Protein 2PWW (pdb70)

Organism: Shouchella clausii (strain KSM-K16) (NCBI:txid66692)

Secondary structure (DSSP, 8-state):
-EE-TTS-TTSS-EEHHHHHHHHHHTT-B--S---SSB--EEEEEETTEEEEEE---EEEES-TT-TT-EEE---EEEE--TTT---SS-----HHHHHHHHHHHHHHHHHH-

B-factor: mean 23.03, std 8.62, range [8.58, 58.45]

Solvent-accessible surface area: 6920 Å² total

Structure (mmCIF, N/CA/C/O backbone):
data_2PWW
#
_entry.id   2PWW
#
_cell.length_a   68.286
_cell.length_b   68.286
_cell.length_c   48.383
_cell.angle_alpha   90.000
_cell.angle_beta   90.000
_cell.angle_gamma   120.000
#
_symmetry.space_group_name_H-M   'P 64'
#
loop_
_entity.id
_entity.type
_entity.pdbx_description
1 polymer 'Uncharacterized protein'
2 non-polymer 1,2-ETHANEDIOL
3 water water
#
loop_
_atom_site.group_PDB
_atom_site.id
_atom_site.type_symbol
_atom_site.label_atom_id
_atom_site.label_alt_id
_atom_site.label_comp_id
_atom_site.label_asym_id
_atom_site.label_entity_id
_atom_site.label_seq_id
_atom_s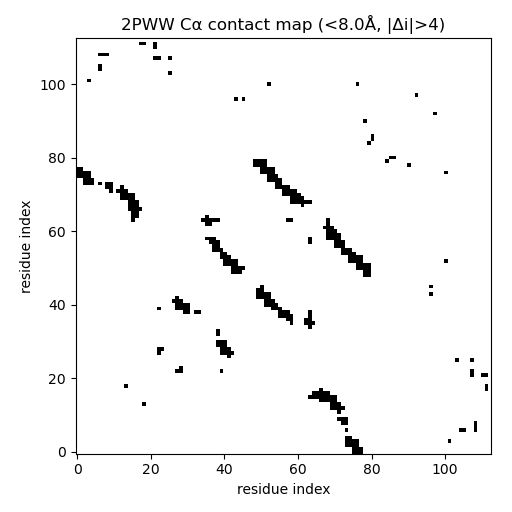ite.pdbx_PDB_ins_code
_atom_site.Cartn_x
_atom_site.Cartn_y
_atom_site.Cartn_z
_atom_site.occupancy
_atom_site.B_iso_or_equiv
_atom_site.auth_seq_id
_atom_site.auth_comp_id
_atom_site.auth_asym_id
_atom_site.auth_atom_id
_atom_site.pdbx_PDB_model_num
ATOM 1 N N . SER A 1 2 ? 41.438 5.368 11.997 1.00 29.70 0 SER A N 1
ATOM 2 C CA . SER A 1 2 ? 41.862 4.892 13.338 1.00 29.16 0 SER A CA 1
ATOM 3 C C . SER A 1 2 ? 43.375 4.884 13.664 1.00 28.69 0 SER A C 1
ATOM 4 O O . SER A 1 2 ? 43.739 4.668 14.823 1.00 29.28 0 SER A O 1
ATOM 7 N N . LEU A 1 3 ? 44.254 5.068 12.674 1.00 26.10 1 LEU A N 1
ATOM 8 C CA . LEU A 1 3 ? 45.610 5.575 12.963 1.00 24.22 1 LEU A CA 1
ATOM 9 C C . LEU A 1 3 ? 45.837 6.797 12.074 1.00 23.11 1 LEU A C 1
ATOM 10 O O . LEU A 1 3 ? 45.750 6.705 10.848 1.00 21.13 1 LEU A O 1
ATOM 15 N N . LYS A 1 4 ? 46.117 7.932 12.708 1.00 21.40 2 LYS A N 1
ATOM 16 C CA . LYS A 1 4 ? 46.316 9.195 11.993 1.00 20.37 2 LYS A CA 1
ATOM 17 C C . LYS A 1 4 ? 47.765 9.364 11.559 1.00 18.43 2 LYS A C 1
ATOM 18 O O . LYS A 1 4 ? 48.679 8.913 12.264 1.00 17.32 2 LYS A O 1
ATOM 24 N N . PHE A 1 5 ? 47.960 10.042 10.420 1.00 15.88 3 PHE A N 1
ATOM 25 C CA . PHE A 1 5 ? 49.268 10.414 9.908 1.00 15.77 3 PHE A CA 1
ATOM 26 C C . PHE A 1 5 ? 49.325 11.940 9.902 1.00 15.87 3 PHE A C 1
ATOM 27 O O . PHE A 1 5 ? 48.996 12.572 8.898 1.00 15.39 3 PHE A O 1
ATOM 35 N N . PRO A 1 6 ? 49.706 12.539 11.044 1.00 16.60 4 PRO A N 1
ATOM 36 C CA . PRO A 1 6 ? 49.630 13.997 11.179 1.00 16.86 4 PRO A CA 1
ATOM 37 C C . PRO A 1 6 ? 50.830 14.793 10.649 1.00 17.95 4 PRO A C 1
ATOM 38 O O . PRO A 1 6 ? 50.810 16.039 10.693 1.00 18.19 4 PRO A O 1
ATOM 42 N N . ASP A 1 7 ? 51.849 14.112 10.145 1.00 18.91 5 ASP A N 1
ATOM 43 C CA . ASP A 1 7 ? 53.091 14.789 9.735 1.00 19.93 5 ASP A CA 1
ATOM 44 C C . ASP A 1 7 ? 53.331 14.874 8.221 1.00 19.43 5 ASP A C 1
ATOM 45 O O . ASP A 1 7 ? 54.470 14.912 7.755 1.00 19.70 5 ASP A O 1
ATOM 50 N N . THR A 1 8 ? 52.262 14.931 7.445 1.00 18.30 6 THR A N 1
ATOM 51 C CA . THR A 1 8 ? 52.423 14.933 6.006 1.00 17.86 6 THR A CA 1
ATOM 52 C C . THR A 1 8 ? 52.555 16.334 5.404 1.00 18.02 6 THR A C 1
ATOM 53 O O . THR A 1 8 ? 53.065 16.487 4.301 1.00 18.98 6 THR A O 1
ATOM 57 N N . GLY A 1 9 ? 52.043 17.329 6.120 1.00 17.86 7 GLY A N 1
ATOM 58 C CA . GLY A 1 9 ? 51.922 18.688 5.615 1.00 17.98 7 GLY A CA 1
ATOM 59 C C . GLY A 1 9 ? 50.897 18.852 4.496 1.00 18.22 7 GLY A C 1
ATOM 60 O O . GLY A 1 9 ? 50.841 19.907 3.845 1.00 18.36 7 GLY A O 1
ATOM 61 N N . LEU A 1 10 ? 50.077 17.827 4.261 1.00 17.36 8 LEU A N 1
ATOM 62 C CA . LEU A 1 10 ? 49.078 17.904 3.191 1.00 16.71 8 LEU A CA 1
ATOM 63 C C . LEU A 1 10 ? 48.036 18.971 3.483 1.00 16.50 8 LEU A C 1
ATOM 64 O O . LEU A 1 10 ? 47.437 19.516 2.555 1.00 15.21 8 LEU A O 1
ATOM 69 N N . GLU A 1 11 ? 47.837 19.254 4.768 1.00 16.02 9 GLU A N 1
ATOM 70 C CA . GLU A 1 11 ? 46.778 20.141 5.237 1.00 18.41 9 GLU A CA 1
ATOM 71 C C . GLU A 1 11 ? 47.141 21.608 5.091 1.00 19.83 9 GLU A C 1
ATOM 72 O O . GLU A 1 11 ? 46.256 22.468 5.152 1.00 20.05 9 GLU A O 1
ATOM 78 N N . GLU A 1 12 ? 48.424 21.877 4.874 1.00 22.36 10 GLU A N 1
ATOM 79 C CA . GLU A 1 12 ? 48.949 23.241 4.994 1.00 26.12 10 GLU A CA 1
ATOM 80 C C . GLU A 1 12 ? 48.419 24.212 3.949 1.00 26.79 10 GLU A C 1
ATOM 81 O O . GLU A 1 12 ? 48.197 25.373 4.271 1.00 29.52 10 GLU A O 1
ATOM 87 N N . LYS A 1 13 ? 48.205 23.757 2.719 1.00 27.34 11 LYS A N 1
ATOM 88 C CA . LYS A 1 13 ? 47.714 24.662 1.682 1.00 28.56 11 LYS A CA 1
ATOM 89 C C . LYS A 1 13 ? 46.480 24.154 0.943 1.00 27.63 11 LYS A C 1
ATOM 90 O O . LYS A 1 13 ? 46.421 22.986 0.554 1.00 27.99 11 LYS A O 1
ATOM 96 N N . GLU A 1 14 ? 45.503 25.043 0.767 1.00 27.40 12 GLU A N 1
ATOM 97 C CA . GLU A 1 14 ? 44.345 24.751 -0.080 1.00 26.52 12 GLU A CA 1
ATOM 98 C C . GLU A 1 14 ? 44.826 24.584 -1.509 1.00 26.06 12 GLU A C 1
ATOM 99 O O . GLU A 1 14 ? 45.756 25.262 -1.958 1.00 26.72 12 GLU A O 1
ATOM 105 N N . VAL A 1 15 ? 44.227 23.649 -2.222 1.00 23.57 13 VAL A N 1
ATOM 106 C CA . VAL A 1 15 ? 44.708 23.284 -3.530 1.00 22.76 13 VAL A CA 1
ATOM 107 C C . VAL A 1 15 ? 43.504 23.010 -4.411 1.00 21.55 13 VAL A C 1
ATOM 108 O O . VAL A 1 15 ? 42.429 22.687 -3.900 1.00 21.09 13 VAL A O 1
ATOM 112 N N . ALA A 1 16 ? 43.681 23.161 -5.721 1.00 20.58 14 ALA A N 1
ATOM 113 C CA . ALA A 1 16 ? 42.655 22.848 -6.699 1.00 19.76 14 ALA A CA 1
ATOM 114 C C . ALA A 1 16 ? 42.296 21.390 -6.607 1.00 18.89 14 ALA A C 1
ATOM 115 O O . ALA A 1 16 ? 43.172 20.550 -6.400 1.00 19.16 14 ALA A O 1
ATOM 117 N N . PHE A 1 17 ? 41.011 21.083 -6.754 1.00 17.92 15 PHE A N 1
ATOM 118 C CA . PHE A 1 17 ? 40.576 19.693 -6.754 1.00 17.87 15 PHE A CA 1
ATOM 119 C C . PHE A 1 17 ? 41.293 18.845 -7.801 1.00 17.19 15 PHE A C 1
ATOM 120 O O . PHE A 1 17 ? 41.755 17.755 -7.498 1.00 16.49 15 PHE A O 1
ATOM 128 N N . SER A 1 18 ? 41.418 19.366 -9.024 1.00 17.28 16 SER A N 1
ATOM 129 C CA . SER A 1 18 ? 42.040 18.613 -10.107 1.00 17.60 16 SER A CA 1
ATOM 130 C C . SER A 1 18 ? 43.455 18.115 -9.751 1.00 17.92 16 SER A C 1
ATOM 131 O O . SER A 1 18 ? 43.838 17.023 -10.153 1.00 17.34 16 SER A O 1
ATOM 134 N N . ILE A 1 19 ? 44.188 18.911 -8.973 1.00 19.09 17 ILE A N 1
ATOM 135 C CA . ILE A 1 19 ? 45.570 18.589 -8.570 1.00 20.34 17 ILE A CA 1
ATOM 136 C C . ILE A 1 19 ? 45.603 17.387 -7.622 1.00 20.09 17 ILE A C 1
ATOM 137 O O . ILE A 1 19 ? 46.366 16.441 -7.833 1.00 19.61 17 ILE A O 1
ATOM 142 N N . VAL A 1 20 ? 44.764 17.435 -6.591 1.00 19.50 18 VAL A N 1
ATOM 143 C CA . VAL A 1 20 ? 44.622 16.306 -5.652 1.00 19.31 18 VAL A CA 1
ATOM 144 C C . VAL A 1 20 ? 44.134 15.064 -6.372 1.00 18.17 18 VAL A C 1
ATOM 145 O O . VAL A 1 20 ? 44.661 13.974 -6.174 1.00 17.77 18 VAL A O 1
ATOM 149 N N . ASN A 1 21 ? 43.102 15.236 -7.202 1.00 17.35 19 ASN A N 1
ATOM 150 C CA . ASN A 1 21 ? 42.496 14.157 -7.914 1.00 17.47 19 ASN A CA 1
ATOM 151 C C . ASN A 1 21 ? 43.543 13.445 -8.777 1.00 17.85 19 ASN A C 1
ATOM 152 O O . ASN A 1 21 ? 43.709 12.235 -8.676 1.00 17.42 19 ASN A O 1
ATOM 157 N N . HIS A 1 22 ? 44.270 14.202 -9.601 1.00 18.37 20 HIS A N 1
ATOM 158 C CA . HIS A 1 22 ? 45.254 13.584 -10.495 1.00 19.50 20 HIS A CA 1
ATOM 159 C C . HIS A 1 22 ? 46.425 12.920 -9.740 1.00 18.51 20 HIS A C 1
ATOM 160 O O . HIS A 1 22 ? 46.785 11.783 -10.041 1.00 18.41 20 HIS A O 1
ATOM 167 N N . ALA A 1 23 ? 47.005 13.644 -8.786 1.00 18.46 21 ALA A N 1
ATOM 168 C CA . ALA A 1 23 ? 48.098 13.119 -7.945 1.00 18.92 21 ALA A CA 1
ATOM 169 C C . ALA A 1 23 ? 47.684 11.846 -7.198 1.00 19.07 21 ALA A C 1
ATOM 170 O O . ALA A 1 23 ? 48.388 10.823 -7.258 1.00 19.87 21 ALA A O 1
ATOM 172 N N . ALA A 1 24 ? 46.542 11.881 -6.506 1.00 19.11 22 ALA A N 1
ATOM 173 C CA . ALA A 1 24 ? 46.036 10.662 -5.846 1.00 18.43 22 ALA A CA 1
ATOM 174 C C . ALA A 1 24 ? 45.870 9.475 -6.802 1.00 19.41 22 ALA A C 1
ATOM 175 O O . ALA A 1 24 ? 46.363 8.382 -6.510 1.00 18.60 22 ALA A O 1
ATOM 177 N N . LYS A 1 25 ? 45.208 9.678 -7.944 1.00 19.71 23 LYS A N 1
ATOM 178 C CA . LYS A 1 25 ? 44.967 8.575 -8.868 1.00 20.82 23 LYS A CA 1
ATOM 179 C C . LYS A 1 25 ? 46.294 8.042 -9.433 1.00 20.67 23 LYS A C 1
ATOM 180 O O . LYS A 1 25 ? 46.430 6.850 -9.683 1.00 20.81 23 LYS A O 1
ATOM 186 N N . SER A 1 26 ? 47.269 8.933 -9.595 1.00 20.71 24 SER A N 1
ATOM 187 C CA . SER A 1 26 ? 48.553 8.570 -10.189 1.00 21.04 24 SER A CA 1
ATOM 188 C C . SER A 1 26 ? 49.348 7.693 -9.232 1.00 20.51 24 SER A C 1
ATOM 189 O O . SER A 1 26 ? 50.202 6.942 -9.676 1.00 21.50 24 SER A O 1
ATOM 192 N N . LEU A 1 27 ? 49.039 7.769 -7.933 1.00 20.03 25 LEU A N 1
ATOM 193 C CA . LEU A 1 27 ? 49.719 6.946 -6.924 1.00 19.86 25 LEU A CA 1
ATOM 194 C C . LEU A 1 27 ? 48.903 5.737 -6.466 1.00 19.81 25 LEU A C 1
ATOM 195 O O . LEU A 1 27 ? 49.219 5.092 -5.455 1.00 20.73 25 LEU A O 1
ATOM 200 N N . GLY A 1 28 ? 47.844 5.443 -7.208 1.00 19.05 26 GLY A N 1
ATOM 201 C CA . GLY A 1 28 ? 47.077 4.227 -6.997 1.00 19.66 26 GLY A CA 1
ATOM 202 C C . GLY A 1 28 ? 45.918 4.371 -6.019 1.00 19.64 26 GLY A C 1
ATOM 203 O O . GLY A 1 28 ? 45.332 3.380 -5.621 1.00 20.48 26 GLY A O 1
ATOM 204 N N . PHE A 1 29 ? 45.570 5.594 -5.628 1.00 19.55 27 PHE A N 1
ATOM 205 C CA . PHE A 1 29 ? 44.364 5.767 -4.812 1.00 19.35 27 PHE A CA 1
ATOM 206 C C . PHE A 1 29 ? 43.121 5.578 -5.692 1.00 21.22 27 PHE A C 1
ATOM 207 O O . PHE A 1 29 ? 43.148 5.931 -6.883 1.00 20.82 27 PHE A O 1
ATOM 215 N N . ILE A 1 30 ? 42.054 5.009 -5.118 1.00 21.33 28 ILE A N 1
ATOM 216 C CA . ILE A 1 30 ? 40.724 5.038 -5.755 1.00 23.43 28 ILE A CA 1
ATOM 217 C C . ILE A 1 30 ? 39.826 5.906 -4.901 1.00 22.78 28 ILE A C 1
ATOM 218 O O . ILE A 1 30 ? 39.937 5.910 -3.679 1.00 21.39 28 ILE A O 1
ATOM 223 N N . HIS A 1 31 ? 38.911 6.631 -5.515 1.00 22.73 29 HIS A N 1
ATOM 224 C CA . HIS A 1 31 ? 38.051 7.418 -4.670 1.00 23.26 29 HIS A CA 1
ATOM 225 C C . HIS A 1 31 ? 36.919 6.499 -4.173 1.00 22.02 29 HIS A C 1
ATOM 226 O O . HIS A 1 31 ? 36.555 5.506 -4.816 1.00 22.34 29 HIS A O 1
ATOM 233 N N . VAL A 1 32 ? 36.427 6.809 -2.989 1.00 20.27 30 VAL A N 1
ATOM 234 C CA . VAL A 1 32 ? 35.423 6.025 -2.308 1.00 18.20 30 VAL A CA 1
ATOM 235 C C . VAL A 1 32 ? 34.053 6.303 -2.932 1.00 18.12 30 VAL A C 1
ATOM 236 O O . VAL A 1 32 ? 33.725 7.461 -3.267 1.00 18.48 30 VAL A O 1
ATOM 240 N N . ASP A 1 33 ? 33.242 5.249 -3.038 1.00 18.06 31 ASP A N 1
ATOM 241 C CA . ASP A 1 33 ? 31.920 5.318 -3.691 1.00 19.13 31 ASP A CA 1
ATOM 242 C C . ASP A 1 33 ? 30.901 6.025 -2.792 1.00 18.76 31 ASP A C 1
ATOM 243 O O . ASP A 1 33 ? 29.883 5.448 -2.417 1.00 19.02 31 ASP A O 1
ATOM 248 N N . GLN A 1 34 ? 31.195 7.264 -2.428 1.00 17.72 32 GLN A N 1
ATOM 249 C CA . GLN A 1 34 ? 30.288 8.072 -1.643 1.00 18.37 32 GLN A CA 1
ATOM 250 C C . GLN A 1 34 ? 30.299 9.403 -2.369 1.00 18.36 32 GLN A C 1
ATOM 251 O O . GLN A 1 34 ? 31.348 10.054 -2.478 1.00 17.70 32 GLN A O 1
ATOM 257 N N . TRP A 1 35 ? 29.162 9.778 -2.948 1.00 17.06 33 TRP A N 1
ATOM 258 C CA . TRP A 1 35 ? 29.173 10.910 -3.876 1.00 16.49 33 TRP A CA 1
ATOM 259 C C . TRP A 1 35 ? 28.651 12.149 -3.189 1.00 15.82 33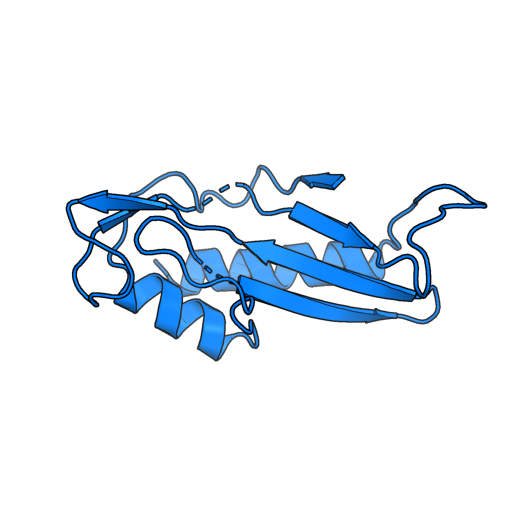 TRP A C 1
ATOM 260 O O . TRP A 1 35 ? 27.518 12.165 -2.717 1.00 15.68 33 TRP A O 1
A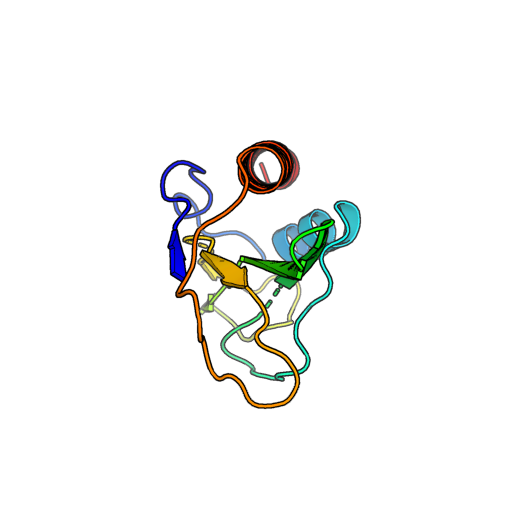TOM 271 N N . ASP A 1 36 ? 29.478 13.187 -3.130 1.00 14.27 34 ASP A N 1
ATOM 272 C CA . ASP A 1 36 ? 29.207 14.314 -2.234 1.00 13.89 34 ASP A CA 1
ATOM 273 C C . ASP A 1 36 ? 29.826 15.562 -2.871 1.00 12.94 3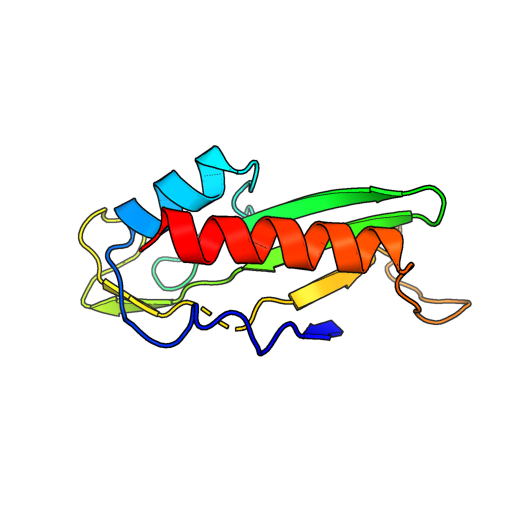4 ASP A C 1
ATOM 274 O O . ASP A 1 36 ? 31.016 15.567 -3.185 1.00 12.63 34 ASP A O 1
ATOM 279 N N . TYR A 1 37 ? 29.002 16.583 -3.103 1.00 12.15 35 TYR A N 1
ATOM 280 C CA . TYR A 1 37 ? 29.487 17.877 -3.556 1.00 11.92 35 TYR A CA 1
ATOM 281 C C . TYR A 1 37 ? 30.481 18.561 -2.612 1.00 12.45 35 TYR A C 1
ATOM 282 O O . TYR A 1 37 ? 31.200 19.474 -3.037 1.00 12.80 35 TYR A O 1
ATOM 291 N N . GLU A 1 38 ? 30.563 18.092 -1.370 1.00 11.35 36 GLU A N 1
ATOM 292 C CA . GLU A 1 38 ? 31.369 18.769 -0.353 1.00 11.92 36 GLU A CA 1
ATOM 293 C C . GLU A 1 38 ? 32.624 18.018 0.094 1.00 11.70 36 GLU A C 1
ATOM 294 O O . GLU A 1 38 ? 33.482 18.599 0.770 1.00 10.73 36 GLU A O 1
ATOM 300 N N . ARG A 1 39 ? 32.724 16.735 -0.257 1.00 11.06 37 ARG A N 1
ATOM 301 C CA . ARG A 1 39 ? 33.826 15.888 0.250 1.00 11.67 37 ARG A CA 1
ATOM 302 C C . ARG A 1 39 ? 34.185 14.810 -0.754 1.00 11.03 37 ARG A C 1
ATOM 303 O O . ARG A 1 39 ? 33.307 14.261 -1.417 1.00 11.29 37 ARG A O 1
ATOM 311 N N . VAL A 1 40 ? 35.476 14.503 -0.859 1.00 11.71 38 VAL A N 1
ATOM 312 C CA . VAL A 1 40 ? 35.953 13.362 -1.608 1.00 12.40 38 VAL A CA 1
ATOM 313 C C . VAL A 1 40 ? 36.862 12.561 -0.670 1.00 13.61 38 VAL A C 1
ATOM 314 O O . VAL A 1 40 ? 37.502 13.134 0.219 1.00 13.25 38 VAL A O 1
ATOM 326 N N . PHE A 1 42 ? 39.844 9.488 -0.909 1.00 14.48 40 PHE A N 1
ATOM 327 C CA . PHE A 1 42 ? 40.690 8.679 -1.782 1.00 15.32 40 PHE A CA 1
ATOM 328 C C . PHE A 1 42 ? 41.292 7.592 -0.902 1.00 14.95 40 PHE A C 1
ATOM 329 O O . PHE A 1 42 ? 41.940 7.922 0.093 1.00 14.06 40 PHE A O 1
ATOM 337 N N . ASP A 1 43 ? 41.079 6.316 -1.235 1.00 15.46 41 ASP A N 1
ATOM 338 C CA . ASP A 1 43 ? 41.671 5.194 -0.460 1.00 15.56 41 ASP A CA 1
ATOM 339 C C . ASP A 1 43 ? 42.774 4.494 -1.227 1.00 16.74 41 ASP A C 1
ATOM 340 O O . ASP A 1 43 ? 42.666 4.278 -2.457 1.00 17.10 41 ASP A O 1
ATOM 345 N N . TYR A 1 44 ? 43.819 4.120 -0.507 1.00 16.08 42 TYR A N 1
ATOM 346 C CA . TYR A 1 44 ? 44.818 3.234 -1.055 1.00 17.72 42 TYR A CA 1
ATOM 347 C C . TYR A 1 44 ? 44.691 1.905 -0.325 1.00 17.80 42 TYR A C 1
ATOM 348 O O . TYR A 1 44 ? 44.892 1.840 0.893 1.00 17.07 42 TYR A O 1
ATOM 357 N N . LYS A 1 45 ? 44.326 0.866 -1.076 1.00 17.47 43 LYS A N 1
ATOM 358 C CA . LYS A 1 45 ? 44.123 -0.489 -0.532 1.00 18.80 43 LYS A CA 1
ATOM 359 C C . LYS A 1 45 ? 45.469 -1.192 -0.323 1.00 19.11 43 LYS A C 1
ATOM 360 O O . LYS A 1 45 ? 46.249 -1.341 -1.284 1.00 18.87 43 LYS A O 1
ATOM 366 N N . ILE A 1 46 ? 45.749 -1.579 0.925 1.00 18.87 44 ILE A N 1
ATOM 367 C CA . ILE A 1 46 ? 46.979 -2.299 1.298 1.00 19.46 44 ILE A CA 1
ATOM 368 C C . ILE A 1 46 ? 46.620 -3.714 1.755 1.00 20.62 44 ILE A C 1
ATOM 369 O O . ILE A 1 46 ? 46.007 -3.902 2.802 1.00 19.54 44 ILE A O 1
ATOM 374 N N . VAL A 1 47 ? 47.007 -4.707 0.958 1.00 21.37 45 VAL A N 1
ATOM 375 C CA . VAL A 1 47 ? 46.752 -6.103 1.310 1.00 22.98 45 VAL A CA 1
ATOM 376 C C . VAL A 1 47 ? 48.002 -6.693 1.966 1.00 24.00 45 VAL A C 1
ATOM 377 O O . VAL A 1 47 ? 49.082 -6.674 1.374 1.00 24.96 45 VAL A O 1
ATOM 381 N N . HIS A 1 48 ? 47.848 -7.206 3.183 1.00 25.86 46 HIS A N 1
ATOM 382 C CA . HIS A 1 48 ? 48.963 -7.721 3.986 1.00 27.75 46 HIS A CA 1
ATOM 383 C C . HIS A 1 48 ? 48.561 -9.072 4.603 1.00 28.93 46 HIS A C 1
ATOM 384 O O . HIS A 1 48 ? 47.369 -9.368 4.743 1.00 28.77 46 HIS A O 1
ATOM 391 N N . HIS A 1 49 ? 49.549 -9.887 4.968 1.00 30.91 47 HIS A N 1
ATOM 392 C CA . HIS A 1 49 ? 49.286 -11.198 5.607 1.00 32.64 47 HIS A CA 1
ATOM 393 C C . HIS A 1 49 ? 48.212 -11.126 6.703 1.00 32.84 47 HIS A C 1
ATOM 394 O O . HIS A 1 49 ? 47.304 -11.953 6.743 1.00 32.96 47 HIS A O 1
ATOM 401 N N . GLU A 1 50 ? 48.310 -10.111 7.563 1.00 33.42 48 GLU A N 1
ATOM 402 C CA . GLU A 1 50 ? 47.396 -9.931 8.696 1.00 33.77 48 GLU A CA 1
ATOM 403 C C . GLU A 1 50 ? 46.036 -9.310 8.348 1.00 32.67 48 GLU A C 1
ATOM 404 O O . GLU A 1 50 ? 45.197 -9.136 9.232 1.00 33.47 48 GLU A O 1
ATOM 410 N N . GLY A 1 51 ? 45.811 -8.976 7.080 1.00 31.43 49 GLY A N 1
ATOM 411 C CA . GLY A 1 51 ? 44.528 -8.421 6.660 1.00 29.12 49 GLY A CA 1
ATOM 412 C C . GLY A 1 51 ? 44.668 -7.365 5.582 1.00 28.04 49 GLY A C 1
ATOM 413 O O . GLY A 1 51 ? 45.759 -7.147 5.043 1.00 28.06 49 GLY A O 1
ATOM 414 N N . THR A 1 52 ? 43.540 -6.740 5.258 1.00 25.83 50 THR A N 1
ATOM 415 C CA . THR A 1 52 ? 43.459 -5.701 4.246 1.00 24.40 50 THR A CA 1
ATOM 416 C C . THR A 1 52 ? 43.228 -4.383 4.981 1.00 21.75 50 THR A C 1
ATOM 417 O O . THR A 1 52 ? 42.355 -4.291 5.842 1.00 21.09 50 THR A O 1
ATOM 421 N N . PHE A 1 53 ? 44.023 -3.390 4.619 1.00 19.67 51 PHE A N 1
ATOM 422 C CA . PHE A 1 53 ? 43.975 -2.080 5.235 1.00 16.87 51 PHE A CA 1
ATOM 423 C C . PHE A 1 53 ? 43.631 -1.056 4.167 1.00 16.74 51 PHE A C 1
ATOM 424 O O . PHE A 1 53 ? 43.864 -1.289 2.983 1.00 15.62 51 PHE A O 1
ATOM 432 N N . TYR A 1 54 ? 43.116 0.097 4.598 1.00 15.64 52 TYR A N 1
ATOM 433 C CA . TYR A 1 54 ? 42.912 1.207 3.685 1.00 15.74 52 TYR A CA 1
ATOM 4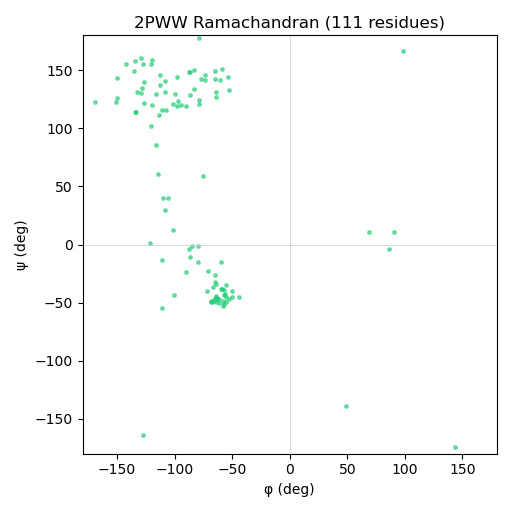34 C C . TYR A 1 54 ? 43.549 2.465 4.284 1.00 14.98 52 TYR A C 1
ATOM 435 O O . TYR A 1 54 ? 43.328 2.784 5.457 1.00 14.49 52 TYR A O 1
ATOM 444 N N . LEU A 1 55 ? 44.340 3.138 3.464 1.00 13.22 53 LEU A N 1
ATOM 445 C CA . LEU A 1 55 ? 44.893 4.462 3.775 1.00 13.49 53 LEU A CA 1
ATOM 446 C C . LEU A 1 55 ? 44.008 5.509 3.089 1.00 12.37 53 LEU A C 1
ATOM 447 O O . LEU A 1 55 ? 43.863 5.499 1.865 1.00 13.23 53 LEU A O 1
ATOM 452 N N . ARG A 1 56 ? 43.400 6.382 3.879 1.00 12.07 54 ARG A N 1
ATOM 453 C CA . ARG A 1 56 ? 42.363 7.270 3.359 1.00 11.20 54 ARG A CA 1
ATOM 454 C C . ARG A 1 56 ? 42.812 8.724 3.453 1.00 11.80 54 ARG A C 1
ATOM 455 O O . ARG A 1 56 ? 43.257 9.145 4.505 1.00 12.18 54 ARG A O 1
ATOM 463 N N . VAL A 1 57 ? 42.698 9.456 2.348 1.00 11.10 55 VAL A N 1
ATOM 464 C CA . VAL A 1 57 ? 43.036 10.892 2.299 1.00 11.57 55 VAL A CA 1
ATOM 465 C C . VAL A 1 57 ? 41.750 11.600 1.883 1.00 11.57 55 VAL A C 1
ATOM 466 O O . VAL A 1 57 ? 41.371 11.541 0.696 1.00 12.28 55 VAL A O 1
ATOM 470 N N . PRO A 1 58 ? 41.051 12.208 2.849 1.00 12.04 56 PRO A N 1
ATOM 471 C CA . PRO A 1 58 ? 39.836 12.975 2.551 1.00 11.43 56 PRO A CA 1
ATOM 472 C C . PRO A 1 58 ? 40.153 14.430 2.178 1.00 11.61 56 PRO A C 1
ATOM 473 O O . PRO A 1 58 ? 41.144 14.987 2.658 1.00 11.34 56 PRO A O 1
ATOM 477 N N . ALA A 1 59 ? 39.334 15.020 1.311 1.00 11.58 57 ALA A N 1
ATOM 478 C CA . ALA A 1 59 ? 39.473 16.450 0.983 1.00 11.66 57 ALA A CA 1
ATOM 479 C C . ALA A 1 59 ? 38.112 17.115 0.973 1.00 11.59 57 ALA A C 1
ATOM 480 O O . ALA A 1 59 ? 37.104 16.482 0.616 1.00 13.57 57 ALA A O 1
ATOM 482 N N . TYR A 1 60 ? 38.085 18.399 1.318 1.00 11.95 58 TYR A N 1
ATOM 483 C CA . TYR A 1 60 ? 36.811 19.091 1.582 1.00 11.96 58 TYR A CA 1
ATOM 484 C C . TYR A 1 60 ? 36.686 20.349 0.746 1.00 12.58 58 TYR A C 1
ATOM 485 O O . TYR A 1 60 ? 37.658 21.082 0.590 1.00 12.37 58 TYR A O 1
ATOM 494 N N . ALA A 1 61 ? 35.486 20.587 0.231 1.00 13.32 59 ALA A N 1
ATOM 495 C CA . ALA A 1 61 ? 35.233 21.768 -0.586 1.00 13.78 59 ALA A CA 1
ATOM 496 C C . ALA A 1 61 ? 35.418 23.020 0.272 1.00 13.89 59 ALA A C 1
ATOM 497 O O . ALA A 1 61 ? 34.881 23.102 1.394 1.00 13.40 59 ALA A O 1
ATOM 499 N N . VAL A 1 62 ? 36.181 23.979 -0.263 1.00 14.33 60 VAL A N 1
ATOM 500 C CA . VAL A 1 62 ? 36.340 25.306 0.350 1.00 16.29 60 VAL A CA 1
ATOM 501 C C . VAL A 1 62 ? 35.658 26.366 -0.496 1.00 16.46 60 VAL A C 1
ATOM 502 O O . VAL A 1 62 ? 34.807 27.101 0.004 1.00 17.51 60 VAL A O 1
ATOM 506 N N . LYS A 1 63 ? 36.005 26.444 -1.775 1.00 17.73 61 LYS A N 1
ATOM 507 C CA . LYS A 1 63 ? 35.306 27.400 -2.641 1.00 19.17 61 LYS A CA 1
ATOM 508 C C . LYS A 1 63 ? 34.940 26.701 -3.926 1.00 17.80 61 LYS A C 1
ATOM 509 O O . LYS A 1 63 ? 35.817 26.278 -4.664 1.00 18.95 61 LYS A O 1
ATOM 515 N N . GLY A 1 64 ? 33.643 26.528 -4.170 1.00 16.90 62 GLY A N 1
ATOM 516 C CA . GLY A 1 64 ? 33.191 25.689 -5.265 1.00 16.11 62 GLY A CA 1
ATOM 517 C C . GLY A 1 64 ? 32.812 24.285 -4.786 1.00 15.57 62 GLY A C 1
ATOM 518 O O . GLY A 1 64 ? 33.116 23.892 -3.646 1.00 14.57 62 GLY A O 1
ATOM 519 N N . GLU A 1 65 ? 32.130 23.544 -5.658 1.00 15.11 63 GLU A N 1
ATOM 520 C CA . GLU A 1 65 ? 31.700 22.185 -5.350 1.00 13.83 63 GLU A CA 1
ATOM 521 C C . GLU A 1 65 ? 32.679 21.177 -5.931 1.00 13.89 63 GLU A C 1
ATOM 522 O O . GLU A 1 65 ? 33.239 21.362 -7.026 1.00 14.05 63 GLU A O 1
ATOM 528 N N . ILE A 1 66 ? 32.877 20.096 -5.193 1.00 12.76 64 ILE A N 1
ATOM 529 C CA . ILE A 1 66 ? 33.567 18.952 -5.728 1.00 13.28 64 ILE A CA 1
ATOM 530 C C . IL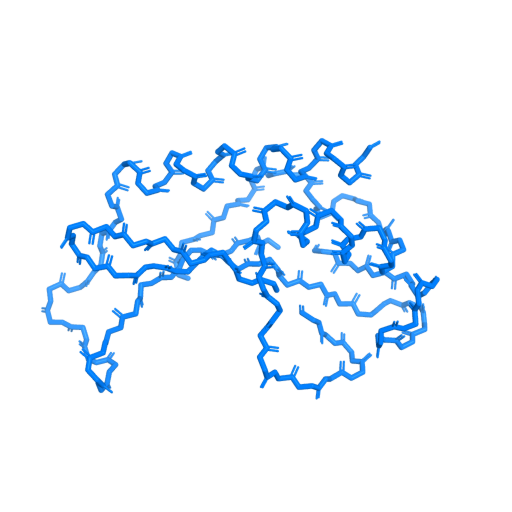E A 1 66 ? 32.595 18.256 -6.709 1.00 12.88 64 ILE A C 1
ATOM 531 O O . ILE A 1 66 ? 31.394 18.129 -6.394 1.00 13.00 64 ILE A O 1
ATOM 536 N N . PRO A 1 67 ? 33.096 17.743 -7.857 1.00 13.04 65 PRO A N 1
ATOM 537 C CA . PRO A 1 67 ? 34.449 17.619 -8.385 1.00 13.06 65 PRO A CA 1
ATOM 538 C C . PRO A 1 67 ? 34.831 18.579 -9.529 1.00 13.35 65 PRO A C 1
ATOM 539 O O . PRO A 1 67 ? 35.469 18.183 -10.521 1.00 14.13 65 PRO A O 1
ATOM 543 N N . ARG A 1 68 ? 34.398 19.826 -9.435 1.00 14.12 66 ARG A N 1
ATOM 544 C CA . ARG A 1 68 ? 34.818 20.787 -10.445 1.00 13.80 66 ARG A CA 1
ATOM 545 C C . ARG A 1 68 ? 36.348 20.936 -10.322 1.00 14.89 66 ARG A C 1
ATOM 546 O O . ARG A 1 68 ? 36.857 21.178 -9.221 1.00 14.77 66 ARG A O 1
ATOM 554 N N . PRO A 1 69 ? 37.073 20.761 -11.436 1.00 15.26 67 PRO A N 1
ATOM 555 C CA . PRO A 1 69 ? 38.541 20.785 -11.382 1.00 15.83 67 PRO A CA 1
ATOM 556 C C . PRO A 1 69 ? 39.165 21.985 -10.655 1.00 15.47 67 PRO A C 1
ATOM 557 O O . PRO A 1 69 ? 40.105 21.792 -9.892 1.00 15.64 67 PRO A O 1
ATOM 561 N N . SER A 1 70 ? 38.622 23.192 -10.833 1.00 16.16 68 SER A N 1
ATOM 562 C CA . SER A 1 70 ? 39.178 24.391 -10.203 1.00 16.56 68 SER A CA 1
ATOM 563 C C . SER A 1 70 ? 38.673 24.731 -8.792 1.00 16.46 68 SER A C 1
ATOM 564 O O . SER A 1 70 ? 39.146 25.694 -8.152 1.00 16.88 68 SER A O 1
ATOM 567 N N . THR A 1 71 ? 37.710 23.943 -8.296 1.00 15.96 69 THR A N 1
ATOM 568 C CA . THR A 1 71 ? 37.276 24.042 -6.908 1.00 15.1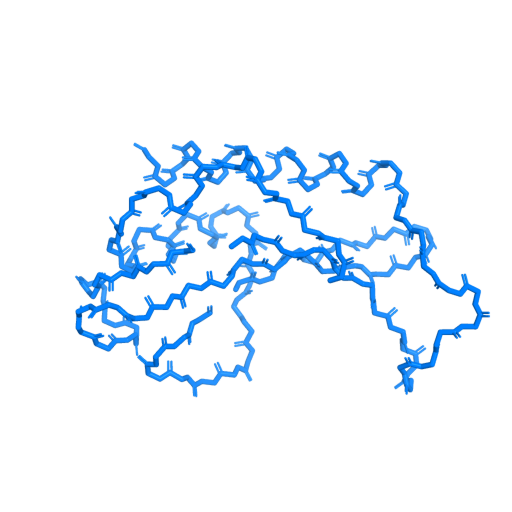2 69 THR A CA 1
ATOM 569 C C . THR A 1 71 ? 38.459 23.938 -5.944 1.00 15.37 69 THR A C 1
ATOM 570 O O . THR A 1 71 ? 39.315 23.069 -6.065 1.00 15.72 69 THR A O 1
ATOM 574 N N . ILE A 1 72 ? 38.502 24.846 -4.993 1.00 15.42 70 ILE A N 1
ATOM 575 C CA . ILE A 1 72 ? 39.584 24.840 -4.009 1.00 16.32 70 ILE A CA 1
ATOM 576 C C . ILE A 1 72 ? 39.152 23.907 -2.878 1.00 16.07 70 ILE A C 1
ATOM 577 O O . ILE A 1 72 ? 38.014 24.008 -2.370 1.00 16.23 70 ILE A O 1
ATOM 582 N N . VAL A 1 73 ? 40.034 22.965 -2.542 1.00 15.59 71 VAL A N 1
ATOM 583 C CA . VAL A 1 73 ? 39.778 21.995 -1.470 1.00 15.87 71 VAL A CA 1
ATOM 584 C C . VAL A 1 73 ? 40.794 22.029 -0.327 1.00 15.45 71 VAL A C 1
ATOM 585 O O . VAL A 1 73 ? 41.952 22.454 -0.511 1.00 16.47 71 VAL A O 1
ATOM 589 N N . GLN A 1 74 ? 40.347 21.570 0.844 1.00 14.58 72 GLN A N 1
ATOM 590 C CA . GLN A 1 74 ? 41.190 21.412 2.015 1.00 14.99 72 GLN A CA 1
ATOM 591 C C . GLN A 1 74 ? 41.422 19.919 2.243 1.00 14.23 72 GLN A C 1
ATOM 592 O O . GLN A 1 74 ? 40.477 19.198 2.543 1.00 13.50 72 GLN A O 1
ATOM 598 N N . ILE A 1 75 ? 42.672 19.476 2.123 1.00 14.80 73 ILE A N 1
ATOM 599 C CA . ILE A 1 75 ? 43.008 18.085 2.427 1.00 14.64 73 ILE A CA 1
ATOM 600 C C . ILE A 1 75 ? 43.116 17.938 3.933 1.00 14.10 73 ILE A C 1
ATOM 601 O O . ILE A 1 75 ? 43.627 18.839 4.624 1.00 14.32 73 ILE A O 1
ATOM 614 N N . THR A 1 77 ? 43.827 15.243 7.523 1.00 12.34 75 THR A N 1
ATOM 615 C CA . THR A 1 77 ? 44.806 14.309 8.039 1.00 12.50 75 THR A CA 1
ATOM 616 C C . THR A 1 77 ? 44.489 12.885 7.564 1.00 11.87 75 THR A C 1
ATOM 617 O O . THR A 1 77 ? 43.412 12.366 7.863 1.00 12.57 75 THR A O 1
ATOM 621 N N . PRO A 1 78 ? 45.414 12.256 6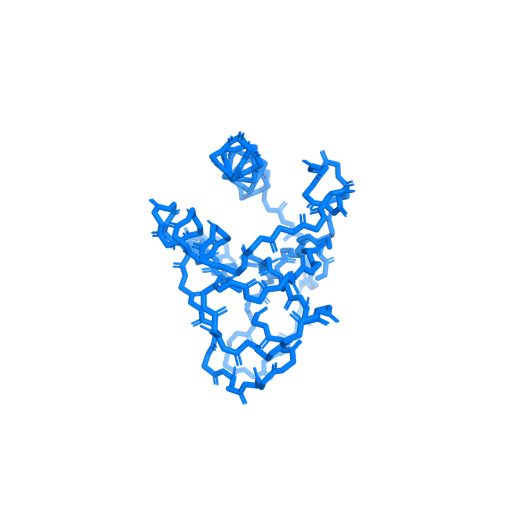.814 1.00 12.29 76 PRO A N 1
ATOM 622 C CA . PRO A 1 78 ? 45.180 10.879 6.388 1.00 12.46 76 PRO A CA 1
ATOM 623 C C . PRO A 1 78 ? 44.975 9.922 7.561 1.00 13.23 76 PRO A C 1
ATOM 624 O O . PRO A 1 78 ? 45.527 10.121 8.640 1.00 13.21 76 PRO A O 1
ATOM 628 N N . ILE A 1 79 ? 44.208 8.866 7.313 1.00 13.94 77 ILE A N 1
ATOM 629 C CA . ILE A 1 79 ? 43.823 7.905 8.331 1.00 15.15 77 ILE A CA 1
ATOM 630 C C . ILE A 1 79 ? 44.047 6.497 7.776 1.00 14.99 77 ILE A C 1
ATOM 631 O O . ILE A 1 79 ? 43.639 6.213 6.642 1.00 14.97 77 ILE A O 1
ATOM 636 N N . LEU A 1 80 ? 44.720 5.644 8.549 1.00 14.32 78 LEU A N 1
ATOM 637 C CA . LEU A 1 80 ? 44.884 4.221 8.190 1.00 14.12 78 LEU A CA 1
ATOM 638 C C . LEU A 1 80 ? 43.862 3.395 8.970 1.00 14.18 78 LEU A C 1
ATOM 639 O O . LEU A 1 80 ? 43.692 3.551 10.190 1.00 13.52 78 LEU A O 1
ATOM 644 N N . GLY A 1 81 ? 43.131 2.553 8.263 1.00 14.45 79 GLY A N 1
ATOM 645 C CA . GLY A 1 81 ? 42.130 1.708 8.926 1.00 16.71 79 GLY A CA 1
ATOM 646 C C . GLY A 1 81 ? 42.305 0.255 8.517 1.00 17.03 79 GLY A C 1
ATOM 647 O O . GLY A 1 81 ? 42.972 -0.043 7.530 1.00 15.95 79 GLY A O 1
ATOM 648 N N . LYS A 1 82 ? 41.755 -0.635 9.333 1.00 18.90 80 LYS A N 1
ATOM 649 C CA . LYS A 1 82 ? 41.782 -2.059 9.066 1.00 20.67 80 LYS A CA 1
ATOM 650 C C . LYS A 1 82 ? 40.348 -2.472 8.788 1.00 21.37 80 LYS A C 1
ATOM 651 O O . LYS A 1 82 ? 39.419 -2.021 9.455 1.00 20.31 80 LYS A O 1
ATOM 657 N N . TYR A 1 83 ? 40.169 -3.302 7.766 1.00 22.90 81 TYR A N 1
ATOM 658 C CA . TYR A 1 83 ? 38.867 -3.862 7.452 1.00 24.95 81 TYR A CA 1
ATOM 659 C C . TYR A 1 83 ? 38.632 -5.084 8.351 1.00 25.07 81 TYR A C 1
ATOM 660 O O . TYR A 1 83 ? 39.541 -5.916 8.523 1.00 25.70 81 TYR A O 1
ATOM 669 N N . TYR A 1 84 ? 37.446 -5.163 8.950 1.00 24.15 82 TYR A N 1
ATOM 670 C CA . TYR A 1 84 ? 37.087 -6.292 9.812 1.00 24.46 82 TYR A CA 1
ATOM 671 C C . TYR A 1 84 ? 35.960 -7.098 9.192 1.00 23.82 82 TYR A C 1
ATOM 672 O O . TYR A 1 84 ? 34.874 -7.239 9.764 1.00 24.95 82 TYR A O 1
ATOM 681 N N . TYR A 1 85 ? 36.240 -7.627 8.005 1.00 23.16 83 TYR A N 1
ATOM 682 C CA . TYR A 1 85 ? 35.261 -8.372 7.232 1.00 21.60 83 TYR A CA 1
ATOM 683 C C . TYR A 1 85 ? 34.864 -9.659 7.964 1.00 21.66 83 TYR A C 1
ATOM 684 O O . TYR A 1 85 ? 35.681 -10.214 8.718 1.00 22.01 83 TYR A O 1
ATOM 693 N N . PRO A 1 86 ? 33.618 -10.129 7.775 1.00 21.20 84 PRO A N 1
ATOM 694 C CA . PRO A 1 86 ? 32.506 -9.536 7.043 1.00 21.86 84 PRO A CA 1
ATOM 695 C C . PRO A 1 86 ? 31.633 -8.572 7.850 1.00 22.73 84 PRO A C 1
ATOM 696 O O . PRO A 1 86 ? 30.816 -7.867 7.268 1.00 22.09 84 PRO A O 1
ATOM 700 N N . HIS A 1 87 ? 31.806 -8.522 9.170 1.00 24.66 85 HIS A N 1
ATOM 701 C CA . HIS A 1 87 ? 30.782 -7.905 10.041 1.00 26.19 85 HIS A CA 1
ATOM 702 C C . HIS A 1 87 ? 31.253 -6.730 10.901 1.00 27.54 85 HIS A C 1
ATOM 703 O O . HIS A 1 87 ? 30.465 -6.178 11.689 1.00 27.53 85 HIS A O 1
ATOM 710 N N . GLY A 1 88 ? 32.522 -6.359 10.759 1.00 28.45 86 GLY A N 1
ATOM 711 C CA . GLY A 1 88 ? 33.091 -5.195 11.450 1.00 30.18 86 GLY A CA 1
ATOM 712 C C . GLY A 1 88 ? 33.616 -5.445 12.860 1.00 31.16 86 GLY A C 1
ATOM 713 O O . GLY A 1 88 ? 34.172 -4.533 13.478 1.00 32.26 86 GLY A O 1
ATOM 714 N N . VAL A 1 89 ? 33.442 -6.664 13.364 1.00 31.74 87 VAL A N 1
ATOM 715 C CA . VAL A 1 89 ? 33.785 -7.010 14.752 1.00 31.99 87 VAL A CA 1
ATOM 716 C C . VAL A 1 89 ? 35.287 -7.235 14.917 1.00 32.14 87 VAL A C 1
ATOM 717 O O . VAL A 1 89 ? 35.880 -8.053 14.223 1.00 30.77 87 VAL A O 1
ATOM 721 N N . GLU A 1 90 ? 35.887 -6.489 15.840 1.00 32.66 88 GLU A N 1
ATOM 722 C CA . GLU A 1 90 ? 37.306 -6.632 16.171 1.00 34.36 88 GLU A CA 1
ATOM 723 C C . GLU A 1 90 ? 37.461 -7.578 17.366 1.00 34.74 88 GLU A C 1
ATOM 724 O O . GLU A 1 90 ? 36.926 -7.328 18.445 1.00 35.22 88 GLU A O 1
ATOM 730 N N . TYR A 1 91 ? 38.179 -8.671 17.159 1.00 35.52 89 TYR A N 1
ATOM 731 C CA . TYR A 1 91 ? 38.301 -9.710 18.174 1.00 36.66 89 TYR A CA 1
ATOM 732 C C . TYR A 1 91 ? 39.624 -9.604 18.921 1.00 38.13 89 TYR A C 1
ATOM 733 O O . TYR A 1 91 ? 39.666 -9.741 20.145 1.00 38.24 89 TYR A O 1
ATOM 742 N N . GLU A 1 92 ? 40.697 -9.367 18.161 1.00 39.72 90 GLU A N 1
ATOM 743 C CA . GLU A 1 92 ? 42.034 -9.151 18.716 1.00 41.12 90 GLU A CA 1
ATOM 744 C C . GLU A 1 92 ? 42.463 -7.696 18.536 1.00 41.38 90 GLU A C 1
ATOM 745 O O . GLU A 1 92 ? 43.622 -7.413 18.203 1.00 41.71 90 GLU A O 1
ATOM 751 N N . GLY A 1 93 ? 41.507 -6.786 18.738 1.00 41.62 91 GLY A N 1
ATOM 752 C CA . GLY A 1 93 ? 41.713 -5.349 18.592 1.00 41.61 91 GLY A CA 1
ATOM 753 C C . GLY A 1 93 ? 42.392 -4.928 17.298 1.00 41.60 91 GLY A C 1
ATOM 754 O O . GLY A 1 93 ? 42.084 -5.452 16.207 1.00 41.00 91 GLY A O 1
ATOM 755 N N . GLU A 1 94 ? 43.308 -3.964 17.416 1.00 41.49 92 GLU A N 1
ATOM 756 C CA . GLU A 1 94 ? 44.045 -3.499 16.245 1.00 41.21 92 GLU A CA 1
ATOM 757 C C . GLU A 1 94 ? 45.460 -2.986 16.460 1.00 40.39 92 GLU A C 1
ATOM 758 O O . GLU A 1 94 ? 45.731 -2.083 17.263 1.00 40.59 92 GLU A O 1
ATOM 764 N N . THR A 1 95 ? 46.345 -3.583 15.685 1.00 38.89 93 THR A N 1
ATOM 765 C CA . THR A 1 95 ? 47.720 -3.190 15.597 1.00 37.54 93 THR A CA 1
ATOM 766 C C . THR A 1 95 ? 47.920 -3.008 14.107 1.00 35.65 93 THR A C 1
ATOM 767 O O . THR A 1 95 ? 47.178 -3.569 13.292 1.00 35.49 93 THR A O 1
ATOM 771 N N . PHE A 1 96 ? 48.895 -2.196 13.743 1.00 33.27 94 PHE A N 1
ATOM 772 C CA . PHE A 1 96 ? 49.214 -2.027 12.350 1.00 31.27 94 PHE A CA 1
ATOM 773 C C . PHE A 1 96 ? 50.646 -2.461 12.177 1.00 30.32 94 PHE A C 1
ATOM 774 O O . PHE A 1 96 ? 51.536 -1.893 12.818 1.00 30.44 94 PHE A O 1
ATOM 782 N N . PRO A 1 97 ? 50.871 -3.480 11.326 1.00 29.29 95 PRO A N 1
ATOM 783 C CA . PRO A 1 97 ? 52.213 -3.970 11.040 1.00 28.68 95 PRO A CA 1
ATOM 784 C C . PRO A 1 97 ? 53.088 -2.822 10.594 1.00 28.62 95 PRO A C 1
ATOM 785 O O . PRO A 1 97 ? 52.602 -1.913 9.920 1.00 27.65 95 PRO A O 1
ATOM 789 N N . GLN A 1 98 ? 54.362 -2.857 10.974 1.00 28.26 96 GLN A N 1
ATOM 790 C CA . GLN A 1 98 ? 55.304 -1.806 10.593 1.00 28.57 96 GLN A CA 1
ATOM 791 C C . GLN A 1 98 ? 55.395 -1.644 9.083 1.00 27.55 96 GLN A C 1
ATOM 792 O O . GLN A 1 98 ? 55.482 -0.520 8.600 1.00 27.90 96 GLN A O 1
ATOM 798 N N . ALA A 1 99 ? 55.368 -2.766 8.357 1.00 26.83 97 ALA A N 1
ATOM 799 C CA . ALA A 1 99 ? 55.452 -2.779 6.891 1.00 25.95 97 ALA A CA 1
ATOM 800 C C . ALA A 1 99 ? 54.316 -1.973 6.254 1.00 24.95 97 ALA A C 1
ATOM 801 O O . ALA A 1 99 ? 54.512 -1.308 5.239 1.00 24.33 97 ALA A O 1
ATOM 803 N N . VAL A 1 100 ? 53.130 -2.078 6.854 1.00 24.17 98 VAL A N 1
ATOM 804 C CA . VAL A 1 100 ? 51.942 -1.333 6.422 1.00 23.55 98 VAL A CA 1
ATOM 805 C C . VAL A 1 100 ? 52.134 0.165 6.699 1.00 22.60 98 VAL A C 1
ATOM 806 O O . VAL A 1 100 ? 51.916 0.993 5.807 1.00 22.02 98 VAL A O 1
ATOM 810 N N . ILE A 1 101 ? 52.556 0.496 7.922 1.00 22.17 99 ILE A N 1
ATOM 811 C CA . ILE A 1 101 ? 52.865 1.887 8.286 1.00 21.96 99 ILE A CA 1
ATOM 812 C C . ILE A 1 101 ? 53.916 2.496 7.353 1.00 22.03 99 ILE A C 1
ATOM 813 O O . ILE A 1 101 ? 53.784 3.654 6.931 1.00 22.08 99 ILE A O 1
ATOM 818 N N . ASP A 1 102 ? 54.951 1.716 7.042 1.00 22.05 100 ASP A N 1
ATOM 819 C CA . ASP A 1 102 ? 56.032 2.158 6.169 1.00 22.28 100 ASP A CA 1
ATOM 820 C C . ASP A 1 102 ? 55.529 2.447 4.774 1.00 21.54 100 ASP A C 1
ATOM 821 O O . ASP A 1 102 ? 55.840 3.493 4.220 1.00 22.22 100 ASP A O 1
ATOM 826 N N . LYS A 1 103 ? 54.737 1.524 4.229 1.00 20.60 101 LYS A N 1
ATOM 827 C CA . LYS A 1 103 ? 54.010 1.723 2.984 1.00 20.60 101 LYS A CA 1
ATOM 828 C C . LYS A 1 103 ? 53.203 3.043 2.972 1.00 19.06 101 LYS A C 1
ATOM 829 O O . LYS A 1 103 ? 53.258 3.809 2.007 1.00 17.48 101 LYS A O 1
ATOM 835 N N . CYS A 1 104 ? 52.496 3.311 4.065 1.00 18.72 102 CYS A N 1
ATOM 836 C CA . CYS A 1 104 ? 51.712 4.547 4.208 1.00 18.12 102 CYS A CA 1
ATOM 837 C C . CYS A 1 104 ? 52.593 5.795 4.220 1.00 18.36 102 CYS A C 1
ATOM 838 O O . CYS A 1 104 ? 52.336 6.728 3.484 1.00 16.78 102 CYS A O 1
ATOM 841 N N . ASN A 1 105 ? 53.646 5.795 5.037 1.00 18.69 103 ASN A N 1
ATOM 842 C CA . ASN A 1 105 ? 54.578 6.932 5.080 1.00 19.56 103 ASN A CA 1
ATOM 843 C C . ASN A 1 105 ? 55.196 7.228 3.714 1.00 19.17 103 ASN A C 1
ATOM 844 O O . ASN A 1 105 ? 55.284 8.384 3.291 1.00 19.78 103 ASN A O 1
ATOM 849 N N . ASN A 1 106 ? 55.607 6.187 3.007 1.00 19.86 104 ASN A N 1
ATOM 850 C CA . ASN A 1 106 ? 56.163 6.362 1.666 1.00 20.06 104 ASN A CA 1
ATOM 851 C C . ASN A 1 106 ? 55.168 6.942 0.654 1.00 18.95 104 ASN A C 1
ATOM 852 O O . ASN A 1 106 ? 55.494 7.855 -0.085 1.00 18.56 104 ASN A O 1
ATOM 857 N N . LYS A 1 107 ? 53.955 6.411 0.638 1.00 18.60 105 LYS A N 1
ATOM 858 C CA . LYS A 1 107 ? 52.940 6.865 -0.301 1.00 18.06 105 LYS A CA 1
ATOM 859 C C . LYS A 1 107 ? 52.559 8.332 -0.022 1.00 17.34 105 LYS A C 1
ATOM 860 O O . LYS A 1 107 ? 52.468 9.180 -0.929 1.00 16.42 105 LYS A O 1
ATOM 866 N N . LEU A 1 108 ? 52.340 8.627 1.252 1.00 16.71 106 LEU A N 1
ATOM 867 C CA . LEU A 1 108 ? 51.964 9.972 1.654 1.00 16.47 106 LEU A CA 1
ATOM 868 C C . LEU A 1 108 ? 53.072 10.988 1.371 1.00 17.59 106 LEU A C 1
ATOM 869 O O . LEU A 1 108 ? 52.803 12.133 1.035 1.00 18.43 106 LEU A O 1
ATOM 874 N N . ALA A 1 109 ? 54.320 10.550 1.501 1.00 19.41 107 ALA A N 1
ATOM 875 C CA . ALA A 1 109 ? 55.474 11.411 1.272 1.00 20.18 107 ALA A CA 1
ATOM 876 C C . ALA A 1 109 ? 55.473 11.825 -0.198 1.00 21.00 107 ALA A C 1
ATOM 877 O O . ALA A 1 109 ? 55.655 13.002 -0.543 1.00 21.47 107 ALA A O 1
ATOM 879 N N . LEU A 1 110 ? 55.216 10.843 -1.049 1.00 21.27 108 LEU A N 1
ATOM 880 C CA . LEU A 1 110 ? 55.233 11.003 -2.485 1.00 22.71 108 LEU A CA 1
ATOM 881 C C . LEU A 1 110 ? 54.015 11.831 -2.930 1.00 22.08 108 LEU A C 1
ATOM 882 O O . LEU A 1 110 ? 54.128 12.731 -3.780 1.00 21.89 108 LEU A O 1
ATOM 887 N N . LEU A 1 111 ? 52.867 11.571 -2.308 1.00 21.60 109 LEU A N 1
ATOM 888 C CA . LEU A 1 111 ? 51.666 12.400 -2.520 1.00 21.60 109 LEU A CA 1
ATOM 889 C C . LEU A 1 111 ? 51.872 13.864 -2.189 1.00 22.88 109 LEU A C 1
ATOM 890 O O . LEU A 1 111 ? 51.503 14.728 -2.991 1.00 23.39 109 LEU A O 1
ATOM 895 N N . ALA A 1 112 ? 52.438 14.144 -1.013 1.00 23.55 110 ALA A N 1
ATOM 896 C CA . ALA A 1 112 ? 52.723 15.505 -0.586 1.00 25.45 110 ALA A CA 1
ATOM 897 C C . ALA A 1 112 ? 53.675 16.208 -1.562 1.00 26.99 110 ALA A C 1
ATOM 898 O O . ALA A 1 112 ? 53.496 17.394 -1.851 1.00 27.35 110 ALA A O 1
ATOM 900 N N . LYS A 1 113 ? 54.659 15.465 -2.074 1.00 28.64 111 LYS A N 1
ATOM 901 C CA . LYS A 1 113 ? 55.582 15.948 -3.123 1.00 29.83 111 LYS A CA 1
ATOM 902 C C . LYS A 1 113 ? 54.925 16.185 -4.480 1.00 30.67 111 LYS A C 1
ATOM 903 O O . LYS A 1 113 ? 55.147 17.233 -5.084 1.00 31.62 111 LYS A O 1
ATOM 909 N N . THR A 1 114 ? 54.163 15.195 -4.971 1.00 31.44 112 THR A N 1
ATOM 910 C CA . THR A 1 114 ? 53.500 15.232 -6.282 1.00 31.68 112 THR A CA 1
ATOM 911 C C . THR A 1 114 ? 52.500 16.386 -6.345 1.00 32.07 112 THR A C 1
ATOM 912 O O . THR A 1 114 ? 52.520 17.187 -7.278 1.00 32.12 112 THR A O 1
ATOM 916 N N . ILE A 1 115 ? 51.637 16.482 -5.337 1.00 32.83 113 ILE A N 1
ATOM 917 C CA . ILE A 1 115 ? 50.713 17.616 -5.219 1.00 33.31 113 ILE A CA 1
ATOM 918 C C . ILE A 1 115 ? 51.472 18.943 -5.295 1.00 33.97 113 ILE A C 1
ATOM 919 O O . ILE A 1 115 ? 51.082 19.826 -6.051 1.00 34.23 113 ILE A O 1
ATOM 924 N N . LYS A 1 116 ? 52.572 19.059 -4.554 1.00 34.70 114 LYS A N 1
ATOM 925 C CA . LYS A 1 116 ? 53.369 20.296 -4.547 1.00 35.83 114 LYS A CA 1
ATOM 926 C C . LYS A 1 116 ? 54.282 20.396 -5.766 1.00 36.14 114 LYS A C 1
ATOM 927 O O . LYS A 1 116 ? 54.742 21.490 -6.106 1.00 36.81 114 LYS A O 1
#

Nearest PDB structures (foldseek):
  2pww-assembly1_A  TM=1.009E+00  e=2.118E-22  Shouchella clausii KSM-K16
  2r5x-assembly2_B  TM=8.995E-01  e=1.561E-11  Geobacillus kaustophilus HTA426
  2r5x-assembly1_A  TM=9.035E-01  e=1.387E-11  Geobacillus kaustophilus HTA426
  3gdi-assembly1_B  TM=2.809E-01  e=3.313E-01  Mus musculus
  5iv8-assembly2_D  TM=2.642E-01  e=5.706E+00  Klebsiella pneumoniae

Sequence (113 aa):
SLKFPDTGLEEKEVAFSIVNHAAKSLGFIHVDQWDYERVFDYKIVHHEGTFYLRVPAYAVKGEIPRPSTIVQITPILGKYYYPHGVEYEGETFPQAVIDKCNNKLALLAKTIK

Foldseek 3Di:
DAWDPPLCQQVDWAFLLLLVVLQVVLPWDKDPDDFQFKITWHWDQDPVAIKIWDKMKTFDAGTPPDRRTTIGITIDMGGDDPPPRDDDPHDDDDVVRVVVNVVSSNSSSVSSD

CATH classification: 3.30.310.100

InterPro domains:
  IPR014967 Uncharacterised protein family, YugN-like [PF08868] (6-97)
  IPR036491 YugN-like superfamily [G3DSA:3.30.310.100] (1-117)
  IPR036491 YugN-like superfamily [SSF160755] (1-113)

Radius of gyration: 14.56 Å; Cα contacts (8 Å, |Δi|>4): 183; chains: 1; bounding box: 27×39×30 Å